Protein AF-A0A7X3WTB4-F1 (afdb_monomer)

Radius of gyration: 20.38 Å; Cα contacts (8 Å, |Δi|>4): 13; chains: 1; bounding box: 41×30×54 Å

Structure (mmCIF, N/CA/C/O backbone):
data_AF-A0A7X3WTB4-F1
#
_entry.id   AF-A0A7X3WTB4-F1
#
loop_
_atom_site.group_PDB
_atom_site.id
_atom_site.type_symbol
_atom_site.label_atom_id
_atom_site.label_alt_id
_atom_site.label_comp_id
_atom_site.label_asym_id
_atom_site.label_entity_id
_atom_site.label_seq_id
_atom_site.pdbx_PDB_ins_code
_atom_site.Cartn_x
_atom_site.Cartn_y
_atom_site.Cartn_z
_atom_site.occupancy
_atom_site.B_iso_or_equiv
_atom_site.auth_seq_id
_atom_site.auth_comp_id
_atom_site.auth_asym_id
_atom_site.auth_atom_id
_atom_site.pdbx_PDB_model_num
ATOM 1 N N . MET A 1 1 ? -25.531 -22.016 31.947 1.00 48.25 1 MET A N 1
ATOM 2 C CA . MET A 1 1 ? -25.132 -20.618 31.650 1.00 48.25 1 MET A CA 1
ATOM 3 C C . MET A 1 1 ? -25.030 -20.448 30.141 1.00 48.25 1 MET A C 1
ATOM 5 O O . MET A 1 1 ? -24.418 -21.295 29.507 1.00 48.25 1 MET A O 1
ATOM 9 N N . LYS A 1 2 ? -25.641 -19.407 29.558 1.00 61.97 2 LYS A N 1
ATOM 10 C CA . LYS A 1 2 ? -25.491 -19.059 28.132 1.00 61.97 2 LYS A CA 1
ATOM 11 C C . LYS A 1 2 ? -24.401 -17.988 28.022 1.00 61.97 2 LYS A C 1
ATOM 13 O O . LYS A 1 2 ? -24.585 -16.894 28.545 1.00 61.97 2 LYS A O 1
ATOM 18 N N . LEU A 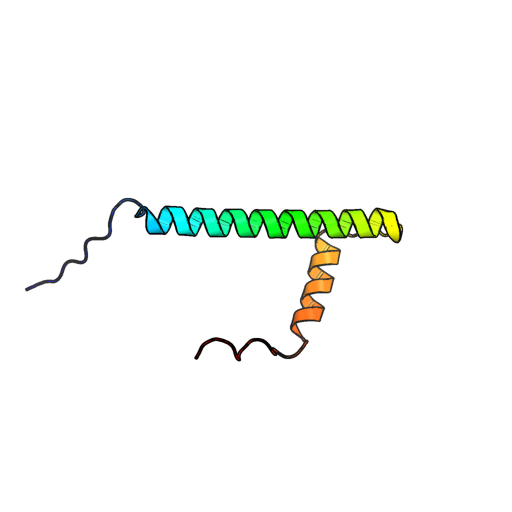1 3 ? -23.272 -18.308 27.390 1.00 63.09 3 LEU A N 1
ATOM 19 C CA . LEU A 1 3 ? -22.227 -17.333 27.070 1.00 63.09 3 LEU A CA 1
ATOM 20 C C . LEU A 1 3 ? -22.710 -16.476 25.897 1.00 63.09 3 LEU A C 1
ATOM 22 O O . LEU A 1 3 ? -22.715 -16.921 24.754 1.00 63.09 3 LEU A O 1
ATOM 26 N N . THR A 1 4 ? -23.160 -15.257 26.177 1.00 71.38 4 THR A N 1
ATOM 27 C CA . THR A 1 4 ? -23.419 -14.263 25.132 1.00 71.38 4 THR A CA 1
ATOM 28 C C . THR A 1 4 ? -22.133 -13.495 24.875 1.00 71.38 4 THR A C 1
ATOM 30 O O . THR A 1 4 ? -21.732 -12.673 25.701 1.00 71.38 4 THR A O 1
ATOM 33 N N . PHE A 1 5 ? -21.484 -13.759 23.742 1.00 69.38 5 PHE A N 1
ATOM 34 C CA . PHE A 1 5 ? -20.386 -12.926 23.261 1.00 69.38 5 PHE A CA 1
ATOM 35 C C . PHE A 1 5 ? -20.941 -11.532 22.939 1.00 69.38 5 PHE A C 1
ATOM 37 O O . PHE A 1 5 ? -21.810 -11.387 22.080 1.00 69.38 5 PHE A O 1
ATOM 44 N N . ARG A 1 6 ? -20.481 -10.505 23.661 1.00 72.31 6 ARG A N 1
ATOM 45 C CA . ARG A 1 6 ? -20.771 -9.106 23.330 1.00 72.31 6 ARG A CA 1
ATOM 46 C C . ARG A 1 6 ? -19.636 -8.584 22.467 1.00 72.31 6 ARG A C 1
ATOM 48 O O . ARG A 1 6 ? -18.525 -8.415 22.959 1.00 72.31 6 ARG A O 1
ATOM 55 N N . TYR A 1 7 ? -19.926 -8.330 21.197 1.00 73.75 7 TYR A N 1
ATOM 56 C CA . TYR A 1 7 ? -19.004 -7.594 20.345 1.00 73.75 7 TYR A CA 1
ATOM 57 C C . TYR A 1 7 ? -19.061 -6.106 20.702 1.00 73.75 7 TYR A C 1
ATOM 59 O O . TYR A 1 7 ? -20.159 -5.575 20.908 1.00 73.75 7 TYR A O 1
ATOM 67 N N . PRO A 1 8 ? -17.910 -5.426 20.806 1.00 75.44 8 PRO A N 1
ATOM 68 C CA . PRO A 1 8 ? -17.899 -3.984 20.952 1.00 75.44 8 PRO A CA 1
ATOM 69 C C . PRO A 1 8 ? -18.496 -3.347 19.690 1.00 75.44 8 PRO A C 1
ATOM 71 O O . PRO A 1 8 ? -18.185 -3.744 18.570 1.00 75.44 8 PRO A O 1
ATOM 74 N N . VAL A 1 9 ? -19.389 -2.374 19.887 1.00 82.38 9 VAL A N 1
ATOM 75 C CA . VAL A 1 9 ? -20.079 -1.646 18.803 1.00 82.38 9 VAL A CA 1
ATOM 76 C C . VAL A 1 9 ? -19.103 -0.768 18.008 1.00 82.38 9 VAL A C 1
ATOM 78 O O . VAL A 1 9 ? -19.362 -0.447 16.852 1.00 82.38 9 VAL A O 1
ATOM 81 N N . TYR A 1 10 ? -17.969 -0.416 18.616 1.00 84.12 10 TYR A N 1
ATOM 82 C CA . TYR A 1 10 ? -16.919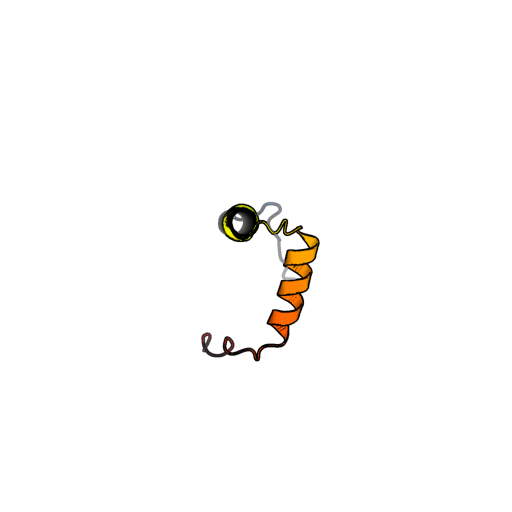 0.401 18.022 1.00 84.12 10 TYR A CA 1
ATOM 83 C C . TYR A 1 10 ? -15.590 -0.355 17.990 1.00 84.12 10 TYR A C 1
ATOM 85 O O . TYR A 1 10 ? -15.351 -1.187 18.875 1.00 84.12 10 TYR A O 1
ATOM 93 N N . PRO A 1 11 ? -14.719 -0.056 17.010 1.00 84.88 11 PRO A N 1
ATOM 94 C CA . PRO A 1 11 ? -13.372 -0.594 16.978 1.00 84.88 11 PRO A CA 1
ATOM 95 C C . PRO A 1 11 ? -12.631 -0.303 18.282 1.00 84.88 11 PRO A C 1
ATOM 97 O O . PRO A 1 11 ? -12.764 0.766 18.881 1.00 84.88 11 PRO A O 1
ATOM 100 N N . THR A 1 12 ? -11.833 -1.261 18.737 1.00 90.56 12 THR A N 1
ATOM 101 C CA . THR A 1 12 ? -10.884 -0.991 19.815 1.00 90.56 12 THR A CA 1
ATOM 102 C C . THR A 1 12 ? -9.764 -0.093 19.301 1.00 90.56 12 THR A C 1
ATOM 104 O O . THR A 1 12 ? -9.481 -0.056 18.104 1.00 90.56 12 THR A O 1
ATOM 107 N N . LYS A 1 13 ? -9.051 0.578 20.211 1.00 92.44 13 LYS A N 1
ATOM 108 C CA . LYS A 1 13 ? -7.870 1.366 19.836 1.00 92.44 13 LYS A CA 1
ATOM 109 C C . LYS A 1 13 ? -6.833 0.555 19.067 1.00 92.44 13 LYS A C 1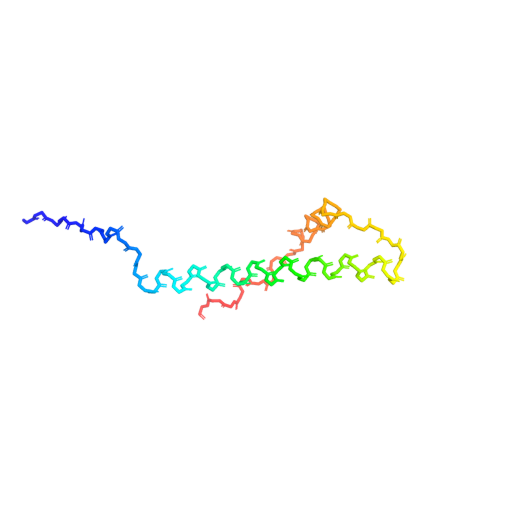
ATOM 111 O O . LYS A 1 13 ? -6.295 1.053 18.092 1.00 92.44 13 LYS A O 1
ATOM 116 N N . THR A 1 14 ? -6.628 -0.709 19.431 1.00 92.38 14 THR A N 1
ATOM 117 C CA . THR A 1 14 ? -5.746 -1.613 18.683 1.00 92.38 14 THR A CA 1
ATOM 118 C C . THR A 1 14 ? -6.231 -1.830 17.251 1.00 92.38 14 THR A C 1
ATOM 120 O O . THR A 1 14 ? -5.428 -1.763 16.332 1.00 92.38 14 THR A O 1
ATOM 123 N N . GLN A 1 15 ? -7.533 -2.045 17.043 1.00 91.62 15 GLN A N 1
ATOM 124 C CA . GLN A 1 15 ? -8.096 -2.222 15.700 1.00 91.62 15 GLN A CA 1
ATOM 125 C C . GLN A 1 15 ? -7.98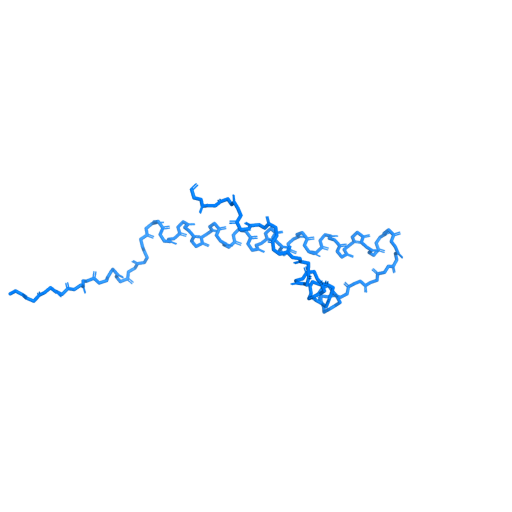1 -0.949 14.856 1.00 91.62 15 GLN A C 1
ATOM 127 O O . GLN A 1 15 ? -7.671 -1.039 13.672 1.00 91.62 15 GLN A O 1
ATOM 132 N N . GLU A 1 16 ? -8.192 0.225 15.459 1.00 95.00 16 GLU A N 1
ATOM 133 C CA . GLU A 1 16 ? -7.963 1.512 14.793 1.00 95.00 16 GLU A CA 1
ATOM 134 C C . GLU A 1 16 ? -6.495 1.656 14.378 1.00 95.00 16 GLU A C 1
ATOM 136 O O . GLU A 1 16 ? -6.217 1.947 13.219 1.00 95.00 16 GLU A O 1
ATOM 141 N N . THR A 1 17 ? -5.553 1.397 15.288 1.00 96.00 17 THR A N 1
ATOM 142 C CA . THR A 1 17 ? -4.115 1.475 14.997 1.00 96.00 17 THR A CA 1
ATOM 143 C C . THR A 1 17 ? -3.707 0.518 13.882 1.00 96.00 17 THR A C 1
ATOM 145 O O . THR A 1 17 ? -3.079 0.952 12.923 1.00 96.00 17 THR A O 1
ATOM 148 N N . THR A 1 18 ? -4.121 -0.750 13.947 1.00 95.44 18 THR A N 1
ATOM 149 C CA . THR A 1 18 ? -3.825 -1.731 12.892 1.00 95.44 18 THR A CA 1
ATOM 150 C C . THR A 1 18 ? -4.389 -1.296 11.540 1.00 95.44 18 THR A C 1
ATOM 152 O O . THR A 1 18 ? -3.725 -1.450 10.518 1.00 95.44 18 THR A O 1
ATOM 155 N N . LEU A 1 19 ? -5.596 -0.719 11.515 1.00 94.00 19 LEU A N 1
ATOM 156 C CA . LEU A 1 19 ? -6.172 -0.191 10.281 1.00 94.00 19 LEU A CA 1
ATOM 157 C C . LEU A 1 19 ? -5.323 0.951 9.709 1.00 94.00 19 LEU A C 1
ATOM 159 O O . LEU A 1 19 ? -5.081 0.972 8.504 1.00 94.00 19 LEU A O 1
ATOM 163 N N . PHE A 1 20 ? -4.864 1.882 10.548 1.00 96.19 20 PHE A N 1
ATOM 164 C CA . PHE A 1 20 ? -4.016 2.987 10.099 1.00 96.19 20 PHE A CA 1
ATOM 165 C C . PHE A 1 20 ? -2.660 2.507 9.578 1.00 96.19 20 PHE A C 1
ATOM 167 O O . PHE A 1 20 ? -2.259 2.929 8.501 1.00 96.19 20 PHE A O 1
A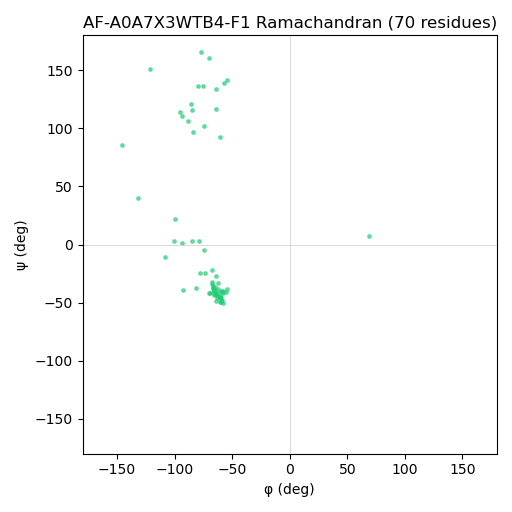TOM 174 N N . GLU A 1 21 ? -2.012 1.561 10.257 1.00 95.19 21 GLU A N 1
ATOM 175 C CA . GLU A 1 21 ? -0.753 0.968 9.787 1.00 95.19 21 GLU A CA 1
ATOM 176 C C . GLU A 1 21 ? -0.912 0.303 8.412 1.00 95.19 21 GLU A C 1
ATOM 178 O O . GLU A 1 21 ? -0.059 0.442 7.535 1.00 95.19 21 GLU A O 1
ATOM 183 N N . TRP A 1 22 ? -2.027 -0.399 8.187 1.00 95.81 22 TRP A N 1
ATOM 184 C CA . TRP A 1 22 ? -2.319 -0.986 6.880 1.00 95.81 22 TRP A CA 1
ATOM 185 C C . TRP A 1 22 ? -2.565 0.074 5.809 1.00 95.81 22 TRP A C 1
ATOM 187 O O . TRP A 1 22 ? -2.099 -0.083 4.681 1.00 95.81 22 TRP A O 1
ATOM 197 N N . LEU A 1 23 ? -3.279 1.150 6.142 1.00 96.44 23 LEU A N 1
ATOM 198 C CA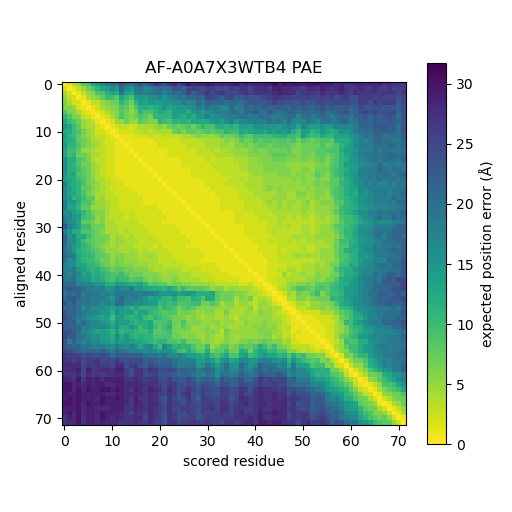 . LEU A 1 23 ? -3.516 2.257 5.216 1.00 96.44 23 LEU A CA 1
ATOM 199 C C . LEU A 1 23 ? -2.215 2.966 4.836 1.00 96.44 23 LEU A C 1
ATOM 201 O O . LEU A 1 23 ? -2.005 3.226 3.651 1.00 96.44 23 LEU A O 1
ATOM 205 N N . ASP A 1 24 ? -1.332 3.212 5.801 1.00 96.19 24 ASP A N 1
ATOM 206 C CA . ASP A 1 24 ? -0.013 3.795 5.554 1.00 96.19 24 ASP A CA 1
ATOM 207 C C . ASP A 1 24 ? 0.802 2.892 4.625 1.00 96.19 24 ASP A C 1
ATOM 209 O O . ASP A 1 24 ? 1.319 3.347 3.602 1.00 96.19 24 ASP A O 1
ATOM 213 N N . HIS A 1 25 ? 0.812 1.582 4.887 1.00 93.12 25 HIS A N 1
ATOM 214 C CA . HIS A 1 25 ? 1.536 0.640 4.042 1.00 93.12 25 HIS A CA 1
ATOM 215 C C . HIS A 1 25 ? 1.006 0.598 2.597 1.00 93.12 25 HIS A C 1
ATOM 217 O O . HIS A 1 25 ? 1.781 0.519 1.639 1.00 93.12 25 HIS A O 1
ATOM 223 N N . LEU A 1 26 ? -0.315 0.693 2.413 1.00 92.62 26 LEU A N 1
ATOM 224 C CA . LEU A 1 26 ? -0.926 0.788 1.084 1.00 92.62 26 LEU A CA 1
ATOM 225 C C . LEU A 1 26 ? -0.562 2.098 0.373 1.00 92.62 26 LEU A C 1
ATOM 227 O O . LEU A 1 26 ? -0.333 2.088 -0.842 1.00 92.62 26 LEU A O 1
ATOM 231 N N . CYS A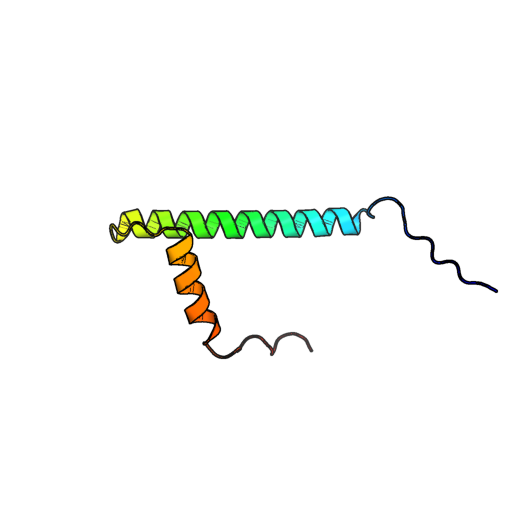 1 27 ? -0.482 3.209 1.107 1.00 94.31 27 CYS A N 1
ATOM 232 C CA . CYS A 1 27 ? -0.041 4.492 0.563 1.00 94.31 27 CYS A CA 1
ATOM 233 C C . CYS A 1 27 ? 1.413 4.419 0.086 1.00 94.31 27 CYS A C 1
ATOM 235 O O . CYS A 1 27 ? 1.710 4.830 -1.039 1.00 94.31 27 CYS A O 1
ATOM 237 N N . ASP A 1 28 ? 2.301 3.838 0.892 1.00 93.75 28 ASP A N 1
ATOM 238 C CA . ASP A 1 28 ? 3.707 3.643 0.535 1.00 93.75 28 ASP A CA 1
ATOM 239 C C . ASP A 1 28 ? 3.855 2.788 -0.723 1.00 93.75 28 ASP A C 1
ATOM 241 O O . ASP A 1 28 ? 4.576 3.160 -1.655 1.00 93.75 28 ASP A O 1
ATOM 245 N N . LEU A 1 29 ? 3.109 1.683 -0.801 1.00 90.06 29 LEU A N 1
ATOM 246 C CA . LEU A 1 29 ? 3.110 0.813 -1.972 1.00 90.06 29 LEU A CA 1
ATOM 247 C C . LEU A 1 29 ? 2.646 1.560 -3.230 1.00 90.06 29 LEU A C 1
ATOM 249 O O . LEU A 1 29 ? 3.269 1.456 -4.291 1.00 90.06 29 LEU A O 1
ATOM 253 N N . GLN A 1 30 ? 1.570 2.344 -3.125 1.00 90.00 30 GLN A N 1
ATOM 254 C CA . GLN A 1 30 ? 1.072 3.137 -4.245 1.00 90.00 30 GLN A CA 1
ATOM 255 C C . GLN A 1 30 ? 2.092 4.196 -4.684 1.00 90.00 30 GLN A C 1
ATOM 257 O O . GLN A 1 30 ? 2.301 4.393 -5.886 1.00 90.00 30 GLN A O 1
ATOM 262 N N . ASN A 1 31 ? 2.732 4.874 -3.732 1.00 92.38 31 ASN A N 1
ATOM 263 C CA . ASN A 1 31 ? 3.729 5.903 -4.006 1.00 92.38 31 ASN A CA 1
ATOM 264 C C . ASN A 1 31 ? 4.977 5.320 -4.670 1.00 92.38 31 ASN A C 1
ATOM 266 O O . ASN A 1 31 ? 5.436 5.868 -5.674 1.00 92.38 31 ASN A O 1
ATOM 270 N N . SER A 1 32 ? 5.464 4.175 -4.191 1.00 89.75 32 SER A N 1
ATOM 271 C CA . SER A 1 32 ? 6.560 3.437 -4.825 1.00 89.75 32 SER A CA 1
ATOM 272 C C . SER A 1 32 ? 6.203 3.039 -6.260 1.00 89.75 32 SER A C 1
ATOM 274 O O . SER A 1 32 ? 6.937 3.370 -7.188 1.00 89.75 32 SER A O 1
ATOM 276 N N . ALA A 1 33 ? 5.017 2.470 -6.494 1.00 88.25 33 ALA A N 1
ATOM 277 C CA . ALA A 1 33 ? 4.590 2.099 -7.843 1.00 88.25 33 ALA A CA 1
ATOM 278 C C . ALA A 1 33 ? 4.467 3.305 -8.797 1.00 88.25 33 ALA A C 1
ATOM 280 O O . ALA A 1 33 ? 4.689 3.184 -10.004 1.00 88.25 33 ALA A O 1
ATOM 281 N N . ARG A 1 34 ? 4.088 4.483 -8.286 1.00 88.88 34 ARG A N 1
ATOM 282 C CA . ARG A 1 34 ? 4.082 5.738 -9.060 1.00 88.88 34 ARG A CA 1
ATOM 283 C C . ARG A 1 34 ? 5.495 6.217 -9.365 1.00 88.88 34 ARG A C 1
ATOM 285 O O . ARG A 1 34 ? 5.733 6.672 -10.482 1.00 88.88 34 ARG A O 1
ATOM 292 N N . HIS A 1 35 ? 6.391 6.128 -8.388 1.00 90.88 35 HIS A N 1
ATOM 293 C CA . HIS A 1 35 ? 7.790 6.490 -8.550 1.00 90.88 35 HIS A CA 1
ATOM 294 C C . HIS A 1 35 ? 8.447 5.645 -9.643 1.00 90.88 35 HIS A C 1
ATOM 296 O O . HIS A 1 35 ? 8.984 6.212 -10.588 1.00 90.88 35 HIS A O 1
ATOM 302 N N . ASP A 1 36 ? 8.286 4.324 -9.600 1.00 86.69 36 ASP A N 1
ATOM 303 C CA . ASP A 1 36 ? 8.865 3.413 -10.593 1.00 86.69 36 ASP A CA 1
ATOM 304 C C . ASP A 1 36 ? 8.406 3.739 -12.020 1.00 86.69 36 ASP A C 1
ATOM 306 O O . ASP A 1 36 ? 9.207 3.765 -12.952 1.00 86.69 36 ASP A O 1
ATOM 310 N N . ARG A 1 37 ? 7.116 4.056 -12.201 1.00 84.62 37 ARG A N 1
ATOM 311 C CA . ARG A 1 37 ? 6.585 4.471 -13.511 1.00 84.62 37 ARG A CA 1
ATOM 312 C C . ARG A 1 37 ? 7.182 5.788 -13.992 1.00 84.62 37 ARG A C 1
ATOM 314 O O . ARG A 1 37 ? 7.426 5.945 -15.186 1.00 84.62 37 ARG A O 1
ATOM 321 N N . LYS A 1 38 ? 7.388 6.738 -13.077 1.00 88.06 38 LYS A N 1
ATOM 322 C CA . LYS A 1 38 ? 8.037 8.011 -13.393 1.00 88.06 38 LYS A CA 1
ATOM 323 C C . LYS A 1 38 ? 9.486 7.774 -13.819 1.00 88.06 38 LYS A C 1
ATOM 325 O O . LYS A 1 38 ? 9.866 8.254 -14.879 1.00 88.06 38 LYS A O 1
ATOM 330 N N . VAL A 1 39 ? 10.239 6.990 -13.046 1.00 87.88 39 VAL A N 1
ATOM 331 C CA . VAL A 1 39 ? 11.634 6.648 -13.350 1.00 87.88 39 VAL A CA 1
ATOM 332 C C . VAL A 1 39 ? 11.735 5.971 -14.712 1.00 87.88 39 VAL A C 1
ATOM 334 O O . VAL A 1 39 ? 12.471 6.467 -15.551 1.00 87.88 39 VAL A O 1
ATOM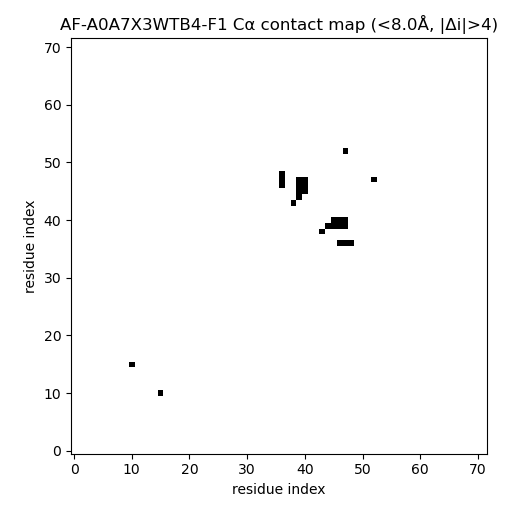 337 N N . ALA A 1 40 ? 10.931 4.939 -14.989 1.00 83.69 40 ALA A N 1
ATOM 338 C CA . ALA A 1 40 ? 10.924 4.267 -16.293 1.00 83.69 40 ALA A CA 1
ATOM 339 C C . ALA A 1 40 ? 10.682 5.246 -17.459 1.00 83.69 40 ALA A C 1
ATOM 341 O O . ALA A 1 40 ? 11.363 5.193 -18.483 1.00 83.69 40 ALA A O 1
ATOM 342 N N . SER A 1 41 ? 9.763 6.201 -17.285 1.00 84.12 41 SER A N 1
ATOM 343 C CA . SER A 1 41 ? 9.516 7.227 -18.299 1.00 84.12 41 SER A CA 1
ATOM 344 C C . SER A 1 41 ? 10.685 8.197 -18.473 1.00 84.12 41 SER A C 1
ATOM 346 O O . SER A 1 41 ? 10.871 8.698 -19.578 1.00 84.12 41 SER A O 1
ATOM 348 N N . GLU A 1 42 ? 11.421 8.512 -17.409 1.00 87.75 42 GLU A N 1
ATOM 349 C CA . GLU A 1 42 ? 12.543 9.457 -17.435 1.00 87.75 42 GLU A CA 1
ATOM 350 C C . GLU A 1 42 ? 13.837 8.808 -17.945 1.00 87.75 42 GLU A C 1
ATOM 352 O O . GLU A 1 42 ? 14.593 9.452 -18.669 1.00 87.75 42 GLU A O 1
ATOM 357 N N . THR A 1 43 ? 14.089 7.543 -17.602 1.00 87.94 43 THR A N 1
ATOM 358 C CA . THR A 1 43 ? 15.340 6.840 -17.924 1.00 87.94 43 THR A CA 1
ATOM 359 C C . THR A 1 43 ? 15.271 6.059 -19.229 1.00 87.94 43 THR A C 1
ATOM 361 O O . THR A 1 43 ? 16.243 6.034 -19.976 1.00 87.94 43 THR A O 1
ATOM 364 N N . GLU A 1 44 ? 14.137 5.417 -19.510 1.00 82.12 44 GLU A N 1
ATOM 365 C CA . GLU A 1 44 ? 13.967 4.520 -20.663 1.00 82.12 44 GLU A CA 1
ATOM 366 C C . GLU A 1 44 ? 13.076 5.143 -21.750 1.00 82.12 44 GLU A C 1
ATOM 368 O O . GLU A 1 44 ? 12.979 4.616 -22.857 1.00 82.12 44 GLU A O 1
ATOM 373 N N . GLY A 1 45 ? 12.409 6.267 -21.452 1.00 81.19 45 GLY A N 1
ATOM 374 C CA . GLY A 1 45 ? 11.406 6.867 -22.337 1.00 81.19 45 GLY A CA 1
ATOM 375 C C . GLY A 1 45 ? 10.123 6.032 -22.458 1.00 81.19 45 GLY A C 1
ATOM 376 O O . GLY A 1 45 ? 9.249 6.358 -23.265 1.00 81.19 45 GLY A O 1
ATOM 377 N N . GLU A 1 46 ? 9.983 4.963 -21.665 1.00 77.25 46 GLU A N 1
ATOM 378 C CA . GLU A 1 46 ? 8.838 4.054 -21.696 1.00 77.25 46 GLU A CA 1
ATOM 379 C C . GLU A 1 46 ? 7.710 4.596 -20.809 1.00 77.25 46 GLU A C 1
ATOM 381 O O . GLU A 1 46 ? 7.849 4.774 -19.597 1.00 77.25 46 GLU A O 1
ATOM 386 N N . ARG A 1 47 ? 6.535 4.831 -21.400 1.00 78.25 47 ARG A N 1
ATOM 387 C CA . ARG A 1 47 ? 5.331 5.160 -20.630 1.00 78.25 47 ARG A CA 1
ATOM 388 C C . ARG A 1 47 ? 4.670 3.881 -20.136 1.00 78.25 47 ARG A C 1
ATOM 390 O O . ARG A 1 47 ? 3.877 3.273 -20.847 1.00 78.25 47 ARG A O 1
ATOM 397 N N . VAL A 1 48 ? 4.956 3.514 -18.893 1.00 78.31 48 VAL A N 1
ATOM 398 C CA . VAL A 1 48 ? 4.347 2.347 -18.247 1.00 78.31 48 VAL A CA 1
ATOM 399 C C . VAL A 1 48 ? 2.996 2.730 -17.639 1.00 78.31 48 VAL A C 1
ATOM 401 O O . VAL A 1 48 ? 2.922 3.535 -16.705 1.00 78.31 48 VAL A O 1
ATOM 404 N N . SER A 1 49 ? 1.902 2.155 -18.145 1.00 80.56 49 SER A N 1
ATOM 405 C CA . SER A 1 49 ? 0.587 2.309 -17.515 1.00 80.56 49 SER A CA 1
ATOM 406 C C . SER A 1 49 ? 0.453 1.417 -16.273 1.00 80.56 49 SER A C 1
ATOM 408 O O . SER A 1 49 ? 1.220 0.477 -16.066 1.00 80.56 49 SER A O 1
ATOM 410 N N . ILE A 1 50 ? -0.564 1.675 -15.444 1.00 78.19 50 ILE A N 1
ATOM 411 C CA . ILE A 1 50 ? -0.886 0.809 -14.292 1.00 78.19 50 ILE A CA 1
ATOM 412 C C . ILE A 1 50 ? -1.160 -0.629 -14.759 1.00 78.19 50 ILE A C 1
ATOM 414 O O . ILE A 1 50 ? -0.706 -1.580 -14.129 1.00 78.19 50 ILE A O 1
ATOM 418 N N . ASN A 1 51 ? -1.851 -0.797 -15.890 1.00 80.25 51 ASN A N 1
ATOM 419 C CA . ASN A 1 51 ? -2.176 -2.115 -16.436 1.00 80.25 51 ASN A CA 1
ATOM 420 C C . ASN A 1 51 ? -0.926 -2.870 -16.901 1.00 80.25 51 ASN A C 1
ATOM 422 O O . ASN A 1 51 ? -0.844 -4.087 -16.732 1.00 80.25 51 ASN A O 1
ATOM 426 N N . ASP A 1 52 ? 0.061 -2.161 -17.450 1.00 79.00 52 ASP A N 1
ATOM 427 C CA . ASP A 1 52 ? 1.330 -2.764 -17.867 1.00 79.00 52 ASP A CA 1
ATOM 428 C C . ASP A 1 52 ? 2.149 -3.209 -16.656 1.00 79.00 52 ASP A C 1
ATOM 430 O O . ASP A 1 52 ? 2.674 -4.324 -16.634 1.00 79.00 52 ASP A O 1
ATOM 434 N N . GLN A 1 53 ? 2.185 -2.380 -15.609 1.00 75.06 53 GLN A N 1
ATOM 435 C CA . GLN A 1 53 ? 2.806 -2.727 -14.332 1.00 75.06 53 GLN A CA 1
ATOM 436 C C . GLN A 1 53 ? 2.131 -3.959 -13.706 1.00 75.06 53 GLN A C 1
ATOM 438 O O . GLN A 1 53 ? 2.814 -4.908 -13.321 1.00 75.06 53 GLN A O 1
ATOM 443 N N . GLN A 1 54 ? 0.795 -4.008 -13.701 1.00 75.88 54 GLN A N 1
ATOM 444 C CA . GLN A 1 54 ? 0.030 -5.143 -13.180 1.00 75.88 54 GLN A CA 1
ATOM 445 C C . GLN A 1 54 ? 0.306 -6.443 -13.952 1.00 75.88 54 GLN A C 1
ATOM 447 O O . GLN A 1 54 ? 0.490 -7.496 -13.344 1.00 75.88 54 GLN A O 1
ATOM 452 N N . ARG A 1 55 ? 0.397 -6.385 -15.288 1.00 78.38 55 ARG A N 1
ATOM 453 C CA . ARG A 1 55 ? 0.737 -7.547 -16.132 1.00 78.38 55 ARG A CA 1
ATOM 454 C C . ARG A 1 55 ? 2.155 -8.063 -15.875 1.00 78.38 55 ARG A C 1
ATOM 456 O O . ARG A 1 55 ? 2.381 -9.273 -15.903 1.00 78.38 55 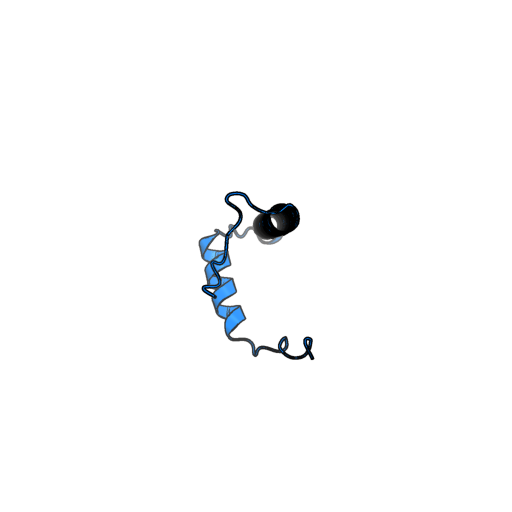ARG A O 1
ATOM 463 N N . LYS A 1 56 ? 3.111 -7.164 -15.610 1.00 69.38 56 LYS A N 1
ATOM 464 C CA . LYS A 1 56 ? 4.489 -7.531 -15.243 1.00 69.38 56 LYS A CA 1
ATOM 465 C C . LYS A 1 56 ? 4.535 -8.210 -13.856 1.00 69.38 56 LYS A C 1
ATOM 467 O O . LYS A 1 56 ? 5.316 -9.143 -13.679 1.00 69.38 56 LYS A O 1
ATOM 472 N N . LEU A 1 57 ? 3.655 -7.844 -12.911 1.00 65.62 57 LEU A N 1
ATOM 473 C CA . LEU A 1 57 ? 3.548 -8.500 -11.593 1.00 65.62 57 LEU A CA 1
ATOM 474 C C . LEU A 1 57 ? 3.054 -9.954 -11.673 1.00 65.62 57 LEU A C 1
ATOM 476 O O . LEU A 1 57 ? 3.579 -10.803 -10.957 1.00 65.62 57 LEU A O 1
ATOM 480 N N . THR A 1 58 ? 2.113 -10.274 -12.570 1.00 57.78 58 THR A N 1
ATOM 481 C CA . THR A 1 58 ? 1.578 -11.646 -12.728 1.00 57.78 58 THR A CA 1
ATOM 482 C C . THR A 1 58 ? 2.642 -12.647 -13.190 1.00 57.78 58 THR A C 1
ATOM 484 O O . THR A 1 58 ? 2.571 -13.829 -12.867 1.00 57.78 58 THR A O 1
ATOM 487 N N . ARG A 1 59 ? 3.677 -12.181 -13.904 1.00 50.19 59 ARG A N 1
ATOM 488 C CA . ARG A 1 59 ? 4.834 -13.019 -14.261 1.00 50.19 59 ARG A CA 1
ATOM 489 C C . ARG A 1 59 ? 5.755 -13.302 -13.070 1.00 50.19 59 ARG A C 1
ATOM 491 O O . ARG A 1 59 ? 6.447 -14.312 -13.075 1.00 50.19 59 ARG A O 1
ATOM 498 N N . ARG A 1 60 ? 5.761 -12.448 -12.041 1.00 45.12 60 ARG A N 1
ATOM 499 C CA . ARG A 1 60 ? 6.616 -12.609 -10.852 1.00 45.12 60 ARG A CA 1
ATOM 500 C C . ARG A 1 60 ? 6.070 -13.656 -9.877 1.00 45.12 60 ARG A C 1
ATOM 502 O O . ARG A 1 60 ? 6.849 -14.263 -9.155 1.00 45.12 60 ARG A O 1
ATOM 509 N N . THR A 1 61 ? 4.763 -13.920 -9.901 1.00 46.69 61 THR A N 1
ATOM 510 C CA . THR A 1 61 ? 4.096 -14.943 -9.072 1.00 46.69 61 THR A CA 1
ATOM 511 C C . THR A 1 61 ? 4.352 -16.385 -9.541 1.00 46.69 61 THR A C 1
ATOM 513 O O . THR A 1 61 ? 3.935 -17.319 -8.870 1.00 46.69 61 THR A O 1
ATOM 516 N N . GLN A 1 62 ? 5.047 -16.582 -10.670 1.00 44.75 62 GLN A N 1
ATOM 517 C CA . GLN A 1 62 ? 5.539 -17.894 -11.123 1.00 44.75 62 GLN A CA 1
ATOM 518 C C . GLN A 1 62 ? 6.985 -18.191 -10.688 1.00 44.75 62 GLN A C 1
ATOM 520 O O . GLN A 1 62 ? 7.516 -19.251 -11.014 1.00 44.75 62 GLN A O 1
ATOM 525 N N . LEU A 1 63 ? 7.637 -17.284 -9.953 1.00 42.94 63 LEU A N 1
ATOM 526 C CA . LEU A 1 63 ? 8.896 -17.595 -9.276 1.00 42.94 63 LEU A CA 1
ATOM 527 C C . LEU A 1 63 ? 8.578 -18.362 -7.983 1.00 42.94 63 LEU A C 1
ATOM 529 O O . LEU A 1 63 ? 7.640 -17.975 -7.283 1.00 42.94 63 LEU A O 1
ATOM 533 N N . PRO A 1 64 ? 9.314 -19.441 -7.656 1.00 41.81 64 PRO A N 1
ATOM 534 C CA . PRO A 1 64 ? 9.009 -20.263 -6.493 1.00 41.81 64 PRO A CA 1
ATOM 535 C C . PRO A 1 64 ? 9.006 -19.412 -5.218 1.00 41.81 64 PRO A C 1
ATOM 537 O O . PRO A 1 64 ? 9.846 -18.531 -5.032 1.00 41.81 64 PRO A O 1
ATOM 540 N N . LEU A 1 65 ? 8.031 -19.676 -4.351 1.00 45.12 65 LEU A N 1
ATOM 541 C CA . LEU A 1 65 ? 7.898 -19.109 -3.013 1.00 45.12 65 LEU A CA 1
ATOM 542 C C . LEU A 1 65 ? 9.131 -19.481 -2.170 1.00 45.12 65 LEU A C 1
ATOM 544 O O . LEU A 1 65 ? 9.160 -20.525 -1.534 1.00 45.12 65 LEU A O 1
ATOM 548 N N . ILE A 1 66 ? 10.157 -18.627 -2.145 1.00 47.50 66 ILE A N 1
ATOM 549 C CA . ILE A 1 66 ? 11.310 -18.766 -1.225 1.00 47.50 66 ILE A CA 1
ATOM 550 C C . ILE A 1 66 ? 10.998 -18.116 0.148 1.00 47.50 66 ILE A C 1
ATOM 552 O O . ILE A 1 66 ? 11.834 -18.088 1.043 1.00 47.50 66 ILE A O 1
ATOM 556 N N . TRP A 1 67 ? 9.782 -17.598 0.361 1.00 39.66 67 TRP A N 1
ATOM 557 C CA . TRP A 1 67 ? 9.447 -16.799 1.550 1.00 39.66 67 TRP A CA 1
ATOM 558 C C . TRP A 1 67 ? 8.684 -17.539 2.663 1.00 39.66 67 TRP A C 1
ATOM 560 O O . TRP A 1 67 ? 8.400 -16.931 3.689 1.00 39.66 67 TRP A O 1
ATOM 570 N N . GLU A 1 68 ? 8.422 -18.844 2.543 1.00 42.19 68 GLU A N 1
ATOM 571 C CA . GLU A 1 68 ? 7.737 -19.615 3.603 1.00 42.19 68 GLU A CA 1
ATOM 572 C C . GLU A 1 68 ? 8.627 -20.022 4.800 1.00 42.19 68 GLU A C 1
ATOM 574 O O . GLU A 1 68 ? 8.144 -20.661 5.726 1.00 42.19 68 GLU A O 1
ATOM 579 N N . GLN A 1 69 ? 9.906 -19.629 4.867 1.00 44.00 69 GLN A N 1
ATOM 580 C CA . GLN A 1 69 ? 10.812 -20.065 5.952 1.00 44.00 69 GLN A CA 1
ATOM 581 C C . GLN A 1 69 ? 11.035 -19.071 7.105 1.00 44.00 69 GLN A C 1
ATOM 583 O O . GLN A 1 69 ? 12.034 -19.171 7.814 1.00 44.00 69 GLN A O 1
ATOM 588 N N . ARG A 1 70 ? 10.143 -18.104 7.349 1.00 46.75 70 ARG A N 1
ATOM 589 C CA . ARG A 1 70 ? 10.311 -17.188 8.497 1.00 46.75 70 ARG A CA 1
ATOM 590 C C . ARG A 1 70 ? 9.073 -16.988 9.361 1.00 46.75 70 ARG A C 1
ATOM 592 O O . ARG A 1 70 ? 8.867 -15.879 9.823 1.00 46.75 70 ARG A O 1
ATOM 599 N N . ILE A 1 71 ? 8.293 -18.035 9.633 1.00 44.31 71 ILE A N 1
ATOM 600 C CA . ILE A 1 71 ? 7.476 -18.099 10.860 1.00 44.31 71 ILE A CA 1
ATOM 601 C C . ILE A 1 71 ? 7.400 -19.560 11.337 1.00 44.31 71 ILE A C 1
ATOM 603 O O . ILE A 1 71 ? 6.463 -20.284 11.013 1.00 44.31 71 ILE A O 1
ATOM 607 N N . THR A 1 72 ? 8.403 -19.974 12.108 1.00 47.78 72 THR A N 1
ATOM 608 C CA . THR A 1 72 ? 8.287 -20.991 13.170 1.00 47.78 72 THR A CA 1
ATOM 609 C C . THR A 1 72 ? 9.129 -20.522 14.336 1.00 47.78 72 THR A C 1
ATOM 611 O O . THR A 1 72 ? 10.253 -20.043 14.058 1.00 47.78 72 THR A O 1
#

Solvent-accessible surface area (backbone atoms only — not comparable to full-atom values): 4608 Å² total; per-residue (Å²): 136,84,87,75,86,78,76,73,94,60,79,50,72,68,54,52,50,54,50,50,54,52,50,52,52,52,49,52,51,53,50,50,57,52,48,54,35,50,48,40,34,72,77,73,67,43,83,58,47,73,68,54,54,54,58,58,50,63,62,57,71,74,53,81,83,83,74,80,84,78,84,128

Secondary structure (DSSP, 8-state):
--------SS--HHHHHHHHHHHHHHHHHHHHHHHHHHHHHHHT-----HHHHHHHHHHHTTS----TTS--

Foldseek 3Di:
DDDDDDDDPDDDPVRVVVVVVVVVVVVVVVVVVVVVQVCCCVPVVDRQDPVNVVVVVVVVVPPDCPPPPPDD

Mean predicted aligned error: 12.18 Å

pLDDT: mean 76.04, std 18.1, range [39.66, 96.44]

Sequence (72 aa):
MKLTFRYPVYPTKTQETTLFEWLDHLCDLQNSARHDRKVASETEGERVSINDQQRKLTRRTQLPLIWEQRIT